Protein AF-A0A1J3GP36-F1 (afdb_monomer)

Secondary structure (DSSP, 8-state):
----------PPPPS--------TT--S-------TTGGG---S-EEPPPEEETTEEE--EEETT-SGGGTTTS-EE-

Radius of gyration: 23.11 Å; 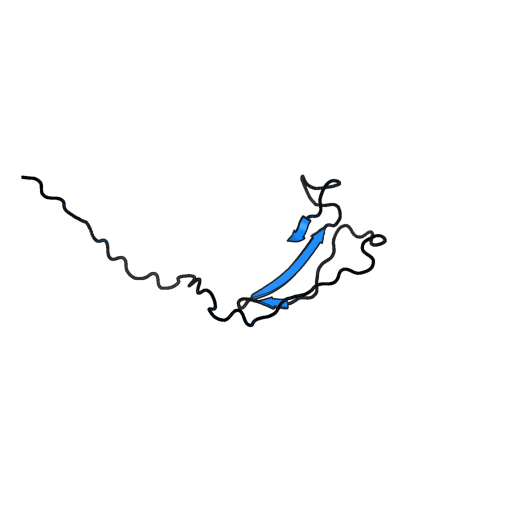Cα contacts (8 Å, |Δi|>4): 63; chains: 1; bounding box: 74×31×38 Å

Solvent-accessible surface area (backbone atoms only — not comparable to full-atom values): 5552 Å² total; per-residue (Å²): 140,87,86,86,86,83,88,82,82,85,70,80,78,69,93,79,68,89,77,83,68,75,62,93,68,77,81,69,74,87,84,81,82,82,77,75,66,60,95,81,56,84,66,73,58,50,70,55,74,77,48,74,58,96,95,41,80,45,60,48,39,38,18,74,47,22,59,77,96,34,48,82,77,35,70,37,78,85

Foldseek 3Di:
DDDDDDDDDDDDPDPDDPPPDDPPDPVDDDPDDDDPPVVVDPDQKDKADWDDDPNDIDIKMKGQQDDDPSHNPHIDID

pLDDT: mean 79.56, std 15.14, range [48.94, 96.06]

Structure (mmCIF, N/CA/C/O backbone):
data_AF-A0A1J3GP36-F1
#
_entry.id   AF-A0A1J3GP36-F1
#
loop_
_atom_site.group_PDB
_atom_site.id
_atom_site.type_symbol
_atom_site.label_atom_id
_atom_site.label_alt_id
_atom_site.label_comp_id
_atom_site.label_asym_id
_atom_site.label_entity_id
_atom_site.label_seq_id
_atom_site.pdbx_PDB_ins_code
_atom_site.Cartn_x
_atom_site.Cartn_y
_atom_site.Cartn_z
_atom_site.occupancy
_atom_site.B_iso_or_equiv
_atom_site.auth_seq_id
_atom_site.auth_comp_id
_atom_site.auth_asym_id
_atom_site.auth_atom_id
_atom_site.pdbx_PDB_model_num
ATOM 1 N N . GLN A 1 1 ? 56.875 23.830 -7.715 1.00 48.94 1 GLN A N 1
ATOM 2 C CA . GLN A 1 1 ? 56.167 23.205 -8.850 1.00 48.94 1 GLN A CA 1
ATOM 3 C C . GLN A 1 1 ? 55.428 21.999 -8.299 1.00 48.94 1 GLN A C 1
ATOM 5 O O . GLN A 1 1 ? 56.068 21.206 -7.625 1.00 48.94 1 GLN A O 1
ATOM 10 N N . SER A 1 2 ? 54.109 21.923 -8.471 1.00 60.38 2 SER A N 1
ATOM 11 C CA . SER A 1 2 ? 53.289 20.827 -7.937 1.00 60.38 2 SER A CA 1
ATOM 12 C C . SER A 1 2 ? 52.686 20.053 -9.103 1.00 60.38 2 SER A C 1
ATOM 14 O O . SER A 1 2 ? 52.234 20.679 -10.061 1.00 60.38 2 SER A O 1
ATOM 16 N N . VAL A 1 3 ? 52.705 18.722 -9.039 1.00 62.09 3 VAL A N 1
ATOM 17 C CA . VAL A 1 3 ? 52.101 17.842 -10.048 1.00 62.09 3 VAL A CA 1
ATOM 18 C C . VAL A 1 3 ? 51.085 16.970 -9.326 1.00 62.09 3 VAL A C 1
ATOM 20 O O . VAL A 1 3 ? 51.438 16.280 -8.373 1.00 62.09 3 VAL A O 1
ATOM 23 N N . PHE A 1 4 ? 49.827 17.034 -9.751 1.00 64.06 4 PHE A N 1
ATOM 24 C CA . PHE A 1 4 ? 48.774 16.146 -9.270 1.00 64.06 4 PHE A CA 1
ATOM 25 C C . PHE A 1 4 ? 48.587 15.009 -10.275 1.00 64.06 4 PHE A C 1
ATOM 27 O O . PHE A 1 4 ? 48.492 15.260 -11.476 1.00 64.06 4 PHE A O 1
ATOM 34 N N . GLY A 1 5 ? 48.550 13.773 -9.777 1.00 74.62 5 GLY A N 1
ATOM 35 C CA . GLY A 1 5 ? 48.154 12.588 -10.538 1.00 74.62 5 GLY A CA 1
ATOM 36 C C . GLY A 1 5 ? 46.693 12.237 -10.262 1.00 74.62 5 GLY A C 1
ATOM 37 O O . GLY A 1 5 ? 46.212 12.444 -9.148 1.00 74.62 5 GLY A O 1
ATOM 38 N N . VAL A 1 6 ? 45.996 11.724 -11.277 1.00 79.25 6 VAL A N 1
ATOM 39 C CA . VAL A 1 6 ? 44.671 11.108 -11.147 1.00 79.25 6 VAL A CA 1
ATOM 40 C C . VAL A 1 6 ? 44.807 9.628 -11.484 1.00 79.25 6 VAL A C 1
ATOM 42 O O . VAL A 1 6 ? 45.370 9.290 -12.525 1.00 79.25 6 VAL A O 1
ATOM 45 N N . ASP A 1 7 ? 44.294 8.761 -10.618 1.00 73.88 7 ASP A N 1
ATOM 46 C CA . ASP A 1 7 ? 44.192 7.333 -10.902 1.00 73.88 7 ASP A CA 1
ATOM 47 C C . ASP A 1 7 ? 42.802 7.040 -11.469 1.00 73.88 7 ASP A C 1
ATOM 49 O O . ASP A 1 7 ? 41.780 7.294 -10.830 1.00 73.88 7 ASP A O 1
ATOM 53 N N . ILE A 1 8 ? 42.765 6.524 -12.697 1.00 69.69 8 ILE A N 1
ATOM 54 C CA . ILE A 1 8 ? 41.539 6.081 -13.362 1.00 69.69 8 ILE A CA 1
ATOM 55 C C . ILE A 1 8 ? 41.505 4.559 -13.266 1.00 69.69 8 ILE A C 1
ATOM 57 O O . ILE A 1 8 ? 42.257 3.871 -13.956 1.00 69.69 8 ILE A O 1
ATOM 61 N N . LEU A 1 9 ? 40.626 4.029 -12.416 1.00 71.69 9 LEU A N 1
ATOM 62 C CA . LEU A 1 9 ? 40.374 2.594 -12.343 1.00 71.69 9 LEU A CA 1
ATOM 63 C C . LEU A 1 9 ? 39.213 2.243 -13.281 1.00 71.69 9 LEU A C 1
ATOM 65 O O . LEU A 1 9 ? 38.053 2.521 -12.979 1.00 71.69 9 LEU A O 1
ATOM 69 N N . VAL A 1 10 ? 39.518 1.637 -14.427 1.00 71.19 10 VAL A N 1
ATOM 70 C CA . VAL A 1 10 ? 38.501 1.026 -15.293 1.00 71.19 10 VAL A CA 1
ATOM 71 C C . VAL A 1 10 ? 38.251 -0.381 -14.762 1.00 71.19 10 VAL A C 1
ATOM 73 O O . VAL A 1 10 ? 39.115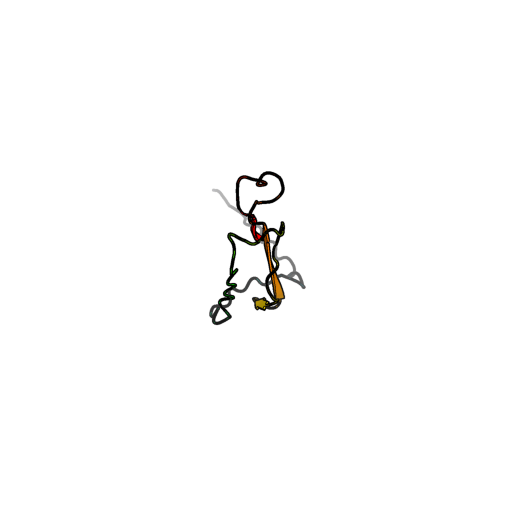 -1.248 -14.868 1.00 71.19 10 VAL A O 1
ATOM 76 N N . SER A 1 11 ? 37.098 -0.591 -14.134 1.00 69.75 11 SER A N 1
ATOM 77 C CA . SER A 1 11 ? 36.617 -1.931 -13.787 1.00 69.75 11 SER A CA 1
ATOM 78 C C . SER A 1 11 ? 35.823 -2.494 -14.960 1.00 69.75 11 SER A C 1
ATOM 80 O O . SER A 1 11 ? 35.140 -1.744 -15.663 1.00 69.75 11 SER A O 1
ATOM 82 N N . ASP A 1 12 ? 35.917 -3.807 -15.181 1.00 71.25 12 ASP A N 1
ATOM 83 C CA . ASP A 1 12 ? 35.058 -4.473 -16.154 1.00 71.25 12 ASP A CA 1
ATOM 84 C C . ASP A 1 12 ? 33.592 -4.183 -15.801 1.00 71.25 12 ASP A C 1
ATOM 86 O O . ASP A 1 12 ? 33.212 -4.303 -14.629 1.00 71.25 12 ASP A O 1
ATOM 90 N N . PRO A 1 13 ? 32.754 -3.787 -16.774 1.00 63.03 13 PRO A N 1
ATOM 91 C CA . PRO A 1 13 ? 31.354 -3.518 -16.504 1.00 63.03 13 PRO A CA 1
ATOM 92 C C . PRO A 1 13 ? 30.715 -4.781 -15.919 1.00 63.03 13 PRO A C 1
ATOM 94 O O . PRO A 1 13 ? 30.719 -5.846 -16.543 1.00 63.03 13 PRO A O 1
ATOM 97 N N . PHE A 1 14 ? 30.192 -4.674 -14.695 1.00 62.44 14 PHE A N 1
ATOM 98 C CA . PHE A 1 14 ? 29.496 -5.772 -14.036 1.00 62.44 14 PHE A CA 1
ATOM 99 C C . PHE A 1 14 ? 28.387 -6.292 -14.960 1.00 62.44 14 PHE A C 1
ATOM 101 O O . PHE A 1 14 ? 27.531 -5.535 -15.412 1.00 62.44 14 PHE A O 1
ATOM 108 N N . LYS A 1 15 ? 28.410 -7.598 -15.251 1.00 60.25 15 LYS A N 1
ATOM 109 C CA . LYS A 1 15 ? 27.537 -8.233 -16.257 1.00 60.25 15 LYS A CA 1
ATOM 110 C C . LYS A 1 15 ? 26.040 -8.115 -15.933 1.00 60.25 15 LYS A C 1
ATOM 112 O O . LYS A 1 15 ? 25.223 -8.176 -16.844 1.00 60.25 15 LYS A O 1
ATOM 117 N N . ASN A 1 16 ? 25.704 -7.924 -14.656 1.00 64.19 16 ASN A N 1
ATOM 118 C CA . ASN A 1 16 ? 24.345 -7.717 -14.172 1.00 64.19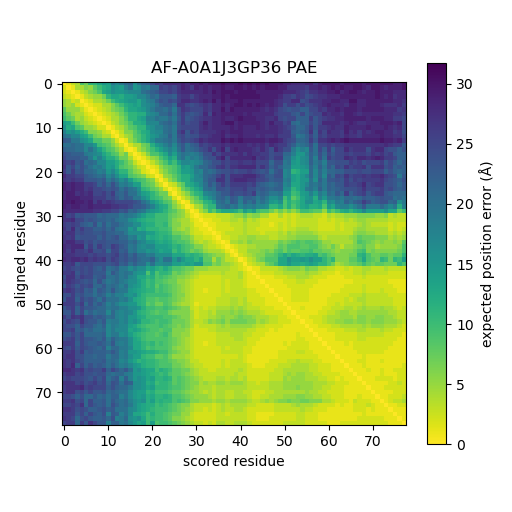 16 ASN A CA 1
ATOM 119 C C . ASN A 1 16 ? 24.323 -6.451 -13.305 1.00 64.19 16 ASN A C 1
ATOM 121 O O . ASN A 1 16 ? 24.807 -6.467 -12.175 1.00 64.19 16 ASN A O 1
ATOM 125 N N . TRP A 1 17 ? 23.770 -5.368 -13.839 1.00 59.75 17 TRP A N 1
ATOM 126 C CA . TRP A 1 17 ? 23.448 -4.151 -13.098 1.00 59.75 17 TRP A CA 1
ATOM 127 C C . TRP A 1 17 ? 21.927 -3.979 -13.117 1.00 59.75 17 TRP A C 1
ATOM 129 O O . TRP A 1 17 ? 21.300 -4.205 -14.154 1.00 59.75 17 TRP A O 1
ATOM 139 N N . GLU A 1 18 ? 21.319 -3.582 -11.998 1.00 54.19 18 GLU A N 1
ATOM 140 C CA . GLU A 1 18 ? 19.938 -3.094 -12.003 1.00 54.19 18 GLU A CA 1
ATOM 141 C C . GLU A 1 18 ? 19.936 -1.719 -12.677 1.00 54.19 18 GLU A C 1
ATOM 143 O O . GLU A 1 18 ? 20.237 -0.697 -12.062 1.00 54.19 18 GLU A O 1
ATOM 148 N N . VAL A 1 19 ? 19.663 -1.684 -13.982 1.00 56.53 19 VAL A N 1
ATOM 149 C CA . VAL A 1 19 ? 19.472 -0.421 -14.698 1.00 56.53 19 VAL A CA 1
ATOM 150 C C . VAL A 1 19 ? 18.179 0.194 -14.176 1.00 56.53 19 VAL A C 1
ATOM 152 O O . VAL A 1 19 ? 17.088 -0.162 -14.607 1.00 56.53 19 VAL A O 1
ATOM 155 N N . PHE A 1 20 ? 18.300 1.115 -13.222 1.00 57.59 20 PHE A N 1
ATOM 156 C CA . PHE A 1 20 ? 17.206 1.997 -12.845 1.00 57.59 20 PHE A CA 1
ATOM 157 C C . PHE A 1 20 ? 17.048 3.056 -13.942 1.00 57.59 20 PHE A C 1
ATOM 159 O O . PHE A 1 20 ? 17.563 4.169 -13.847 1.00 57.59 20 PHE A O 1
ATOM 166 N N . SER A 1 21 ? 16.401 2.680 -15.042 1.00 59.44 21 SER A N 1
ATOM 167 C CA . SER A 1 21 ? 15.899 3.640 -16.017 1.00 59.44 21 SER A CA 1
ATOM 168 C C . SER A 1 21 ? 14.578 4.182 -15.493 1.00 59.44 21 SER A C 1
ATOM 170 O O . SER A 1 21 ? 13.627 3.420 -15.319 1.00 59.44 21 SER A O 1
ATOM 172 N N . TYR A 1 22 ? 14.502 5.493 -15.263 1.00 51.66 22 TYR A N 1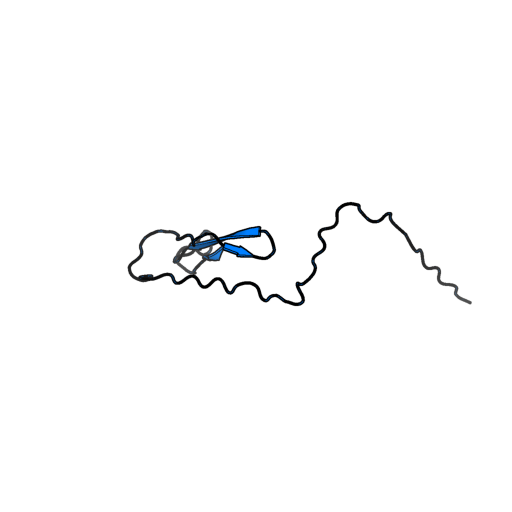
ATOM 173 C CA . TYR A 1 22 ? 13.203 6.152 -15.224 1.00 51.66 22 TYR A CA 1
ATOM 174 C C . TYR A 1 22 ? 12.552 5.888 -16.576 1.00 51.66 22 TYR A C 1
ATOM 176 O O . TYR A 1 22 ? 13.120 6.245 -17.610 1.00 51.66 22 TYR A O 1
ATOM 184 N N . GLU A 1 23 ? 11.393 5.240 -16.592 1.00 56.88 23 GLU A N 1
ATOM 185 C CA . GLU A 1 23 ? 10.578 5.285 -17.790 1.00 56.88 23 GLU A CA 1
ATOM 186 C C . GLU A 1 23 ? 10.230 6.759 -18.025 1.00 56.88 23 GLU A C 1
ATOM 188 O O . GLU A 1 23 ? 9.407 7.341 -17.325 1.00 56.88 23 GLU A O 1
ATOM 193 N N . GLU A 1 24 ? 10.880 7.393 -19.007 1.00 54.09 24 GLU A N 1
ATOM 194 C CA . GLU A 1 24 ? 10.580 8.767 -19.451 1.00 54.09 24 GLU A CA 1
ATOM 195 C C . GLU A 1 24 ? 9.113 8.925 -19.893 1.00 54.09 24 GLU A C 1
ATOM 197 O O . GLU A 1 24 ? 8.610 10.030 -20.080 1.00 54.09 24 GLU A O 1
ATOM 202 N N . ASN A 1 25 ? 8.405 7.805 -20.021 1.00 52.16 25 ASN A N 1
ATOM 203 C CA . ASN A 1 25 ? 6.973 7.714 -20.174 1.00 52.16 25 ASN A CA 1
ATOM 204 C C . ASN A 1 25 ? 6.412 6.742 -19.129 1.00 52.16 25 ASN A C 1
ATOM 206 O O . ASN A 1 25 ? 5.975 5.662 -19.511 1.00 52.16 25 ASN A O 1
ATOM 210 N N . ILE A 1 26 ? 6.329 7.127 -17.847 1.00 56.66 26 ILE A N 1
ATOM 211 C CA . ILE A 1 26 ? 5.327 6.517 -16.952 1.00 56.66 26 ILE A CA 1
ATOM 212 C C . ILE A 1 26 ? 3.949 6.933 -17.489 1.00 56.66 26 ILE A C 1
ATOM 214 O O . ILE A 1 26 ? 3.319 7.879 -17.027 1.00 56.66 26 ILE A O 1
ATOM 218 N N . ARG A 1 27 ? 3.518 6.278 -18.565 1.00 54.69 27 ARG A N 1
ATOM 219 C CA . ARG A 1 27 ? 2.140 6.297 -19.060 1.00 54.69 27 ARG A CA 1
ATOM 220 C C . ARG A 1 27 ? 1.311 5.206 -18.362 1.00 54.69 27 ARG A C 1
ATOM 222 O O . ARG A 1 27 ? 0.107 5.139 -18.589 1.00 54.69 27 ARG A O 1
ATOM 229 N N . ASP A 1 28 ? 1.955 4.411 -17.504 1.00 60.59 28 ASP A N 1
ATOM 230 C CA . ASP A 1 28 ? 1.444 3.213 -16.838 1.00 60.59 28 ASP A CA 1
ATOM 231 C C . ASP A 1 28 ? 0.858 3.485 -15.434 1.00 60.59 28 ASP A C 1
ATOM 233 O O . ASP A 1 28 ? 1.102 4.526 -14.822 1.00 60.59 28 ASP A O 1
ATOM 237 N N . PRO A 1 29 ? -0.026 2.595 -14.954 1.00 60.50 29 PRO A N 1
ATOM 238 C CA . PRO A 1 29 ? -1.381 2.932 -14.548 1.00 60.50 29 PRO A CA 1
ATOM 239 C C . PRO A 1 29 ? -1.451 3.496 -13.132 1.00 60.50 29 PRO A C 1
ATOM 241 O O . PRO A 1 29 ? -0.882 2.953 -12.185 1.00 60.50 29 PRO A O 1
ATOM 244 N N . VAL A 1 30 ? -2.262 4.540 -12.958 1.00 69.56 30 VAL A N 1
ATOM 245 C CA . VAL A 1 30 ? -2.732 4.948 -11.632 1.00 69.56 30 VAL A CA 1
ATOM 246 C C . VAL A 1 30 ? -3.578 3.802 -11.073 1.00 69.56 30 VAL A C 1
ATOM 248 O O . VAL A 1 30 ? -4.748 3.653 -11.431 1.00 69.56 30 VAL A O 1
ATOM 251 N N . PHE A 1 31 ? -2.992 2.967 -10.213 1.00 84.81 31 PHE A N 1
ATOM 252 C CA . PHE A 1 31 ? -3.758 1.975 -9.467 1.00 84.81 31 PHE A CA 1
ATOM 253 C C . PHE A 1 31 ? -4.543 2.687 -8.364 1.00 84.81 31 PHE A C 1
ATOM 255 O O . PHE A 1 31 ? -4.004 3.074 -7.327 1.00 84.81 31 PHE A O 1
ATOM 262 N N . ALA A 1 32 ? -5.833 2.900 -8.616 1.00 87.94 32 ALA A N 1
ATOM 263 C CA . ALA A 1 32 ? -6.752 3.489 -7.657 1.00 87.94 32 ALA A CA 1
ATOM 264 C C . ALA A 1 32 ? -7.483 2.381 -6.895 1.00 87.94 32 ALA A C 1
ATOM 266 O O . ALA A 1 32 ? -8.352 1.702 -7.440 1.00 87.94 32 ALA A O 1
ATOM 267 N N . TRP A 1 33 ? -7.164 2.227 -5.611 1.00 91.75 33 TRP A N 1
ATOM 268 C CA . TRP A 1 33 ? -7.859 1.292 -4.733 1.00 91.75 33 TRP A CA 1
ATOM 269 C C . TRP A 1 33 ? -8.836 2.027 -3.817 1.00 91.75 33 TRP A C 1
ATOM 271 O O . TRP A 1 33 ? -8.440 2.794 -2.939 1.00 91.75 33 TRP A O 1
ATOM 281 N N . GLN A 1 34 ? -10.135 1.786 -4.010 1.00 91.62 34 GLN A N 1
ATOM 282 C CA . GLN A 1 34 ? -11.179 2.380 -3.181 1.00 91.62 34 GLN A CA 1
ATOM 283 C C . GLN A 1 34 ? -11.597 1.428 -2.056 1.00 91.62 34 GLN A C 1
ATOM 285 O O . GLN A 1 34 ? -12.339 0.465 -2.263 1.00 91.62 34 GLN A O 1
ATOM 290 N N . LEU A 1 35 ? -11.176 1.735 -0.828 1.00 88.69 35 LEU A N 1
ATOM 291 C CA . LEU A 1 35 ? -11.581 0.973 0.349 1.00 88.69 35 LEU A CA 1
ATOM 292 C C . LEU A 1 35 ? -12.941 1.465 0.872 1.00 88.69 35 LEU A C 1
ATOM 294 O O . LEU A 1 35 ? -13.046 2.411 1.651 1.00 88.69 35 LEU A O 1
ATOM 298 N N . THR A 1 36 ? -14.016 0.825 0.417 1.00 87.56 36 THR A N 1
ATOM 299 C CA . THR A 1 36 ? -15.387 1.183 0.813 1.00 87.56 36 THR A CA 1
ATOM 300 C C . THR A 1 36 ? -15.710 0.744 2.239 1.00 87.56 36 THR A C 1
ATOM 302 O O . THR A 1 36 ? -15.160 -0.238 2.736 1.00 87.56 36 THR A O 1
ATOM 305 N N . LYS A 1 37 ? -16.672 1.420 2.888 1.00 85.62 37 LYS A N 1
ATOM 306 C CA . LYS A 1 37 ? -17.182 1.041 4.221 1.00 85.62 37 LYS A CA 1
ATOM 307 C C . LYS A 1 37 ? -16.094 1.010 5.311 1.00 85.62 37 LYS A C 1
ATOM 309 O O . LYS A 1 37 ? -16.192 0.229 6.250 1.00 85.62 37 LYS A O 1
ATOM 314 N N . PHE A 1 38 ? -15.075 1.864 5.189 1.00 81.31 38 PHE A N 1
ATOM 315 C CA . PHE A 1 38 ? -13.914 1.914 6.086 1.00 81.31 38 PHE A CA 1
ATOM 316 C C . PHE A 1 38 ? -14.292 1.977 7.574 1.00 81.31 38 PHE A C 1
ATOM 318 O O . PHE A 1 38 ? -13.750 1.236 8.382 1.00 81.31 38 PHE A O 1
ATOM 325 N N . SER A 1 39 ? -15.290 2.790 7.925 1.00 80.06 39 SER A N 1
ATOM 326 C CA . SER A 1 39 ? -15.720 3.013 9.314 1.00 80.06 39 SER A CA 1
ATOM 327 C C . SER A 1 39 ? -16.454 1.834 9.965 1.00 80.06 39 SER A C 1
ATOM 329 O O . SER A 1 39 ? -16.659 1.847 11.172 1.00 80.06 39 SER A O 1
ATOM 331 N N . ILE A 1 40 ? -16.893 0.841 9.185 1.00 81.31 40 ILE A N 1
ATOM 332 C CA . ILE A 1 40 ? -17.651 -0.331 9.675 1.00 81.31 40 ILE A CA 1
ATOM 333 C C . ILE A 1 40 ? -16.910 -1.647 9.415 1.00 81.31 40 ILE A C 1
ATOM 335 O O . ILE A 1 40 ? -17.486 -2.731 9.465 1.00 81.31 40 ILE A O 1
ATOM 339 N N . ARG A 1 41 ? -15.635 -1.543 9.050 1.00 73.56 41 ARG A N 1
ATOM 340 C CA . ARG A 1 41 ? -14.775 -2.636 8.624 1.00 73.56 41 ARG A CA 1
ATOM 341 C C . ARG A 1 41 ? -13.844 -2.979 9.791 1.00 73.56 41 ARG A C 1
ATOM 343 O O . ARG A 1 41 ? -13.046 -2.146 10.199 1.00 73.56 41 ARG A O 1
ATOM 350 N N . TYR A 1 42 ? -13.964 -4.196 10.326 1.00 77.31 42 TYR A N 1
ATOM 351 C CA . TYR A 1 42 ? -13.324 -4.608 11.589 1.00 77.31 42 TYR A CA 1
ATOM 352 C C . TYR A 1 42 ? -12.126 -5.554 11.427 1.00 77.31 42 TYR A C 1
ATOM 354 O O . TYR A 1 42 ? -11.606 -6.039 12.425 1.00 77.31 42 TYR A O 1
ATOM 362 N N . LEU A 1 43 ? -11.706 -5.865 10.196 1.00 89.19 43 LEU A N 1
ATOM 363 C CA . LEU A 1 43 ? -1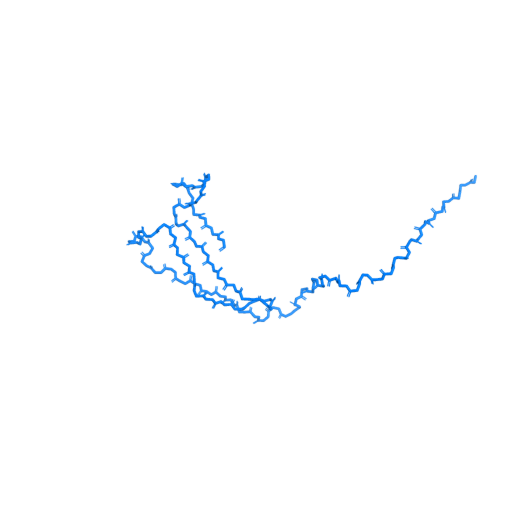0.476 -6.629 9.983 1.00 89.19 43 LEU A CA 1
ATOM 364 C C . LEU A 1 43 ? -9.259 -5.772 10.326 1.00 89.19 43 LEU A C 1
ATOM 366 O O . LEU A 1 43 ? -9.208 -4.590 9.977 1.00 89.19 43 LEU A O 1
ATOM 370 N N . ASP A 1 44 ? -8.254 -6.420 10.909 1.00 90.62 44 ASP A N 1
ATOM 371 C CA 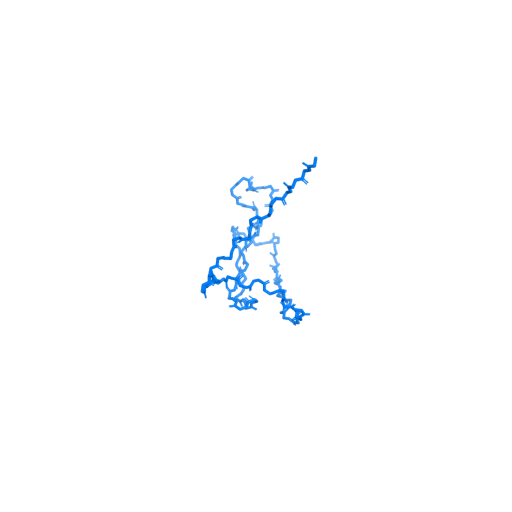. ASP A 1 44 ? -6.977 -5.796 11.262 1.00 90.62 44 ASP A CA 1
ATOM 372 C C . ASP A 1 44 ? -6.220 -5.275 10.032 1.00 90.62 44 ASP A C 1
ATOM 374 O O . ASP A 1 44 ? -5.468 -4.305 10.125 1.00 90.62 44 ASP A O 1
ATOM 378 N N . SER A 1 45 ? -6.427 -5.897 8.863 1.00 94.00 45 SER A N 1
ATOM 379 C CA . SER A 1 45 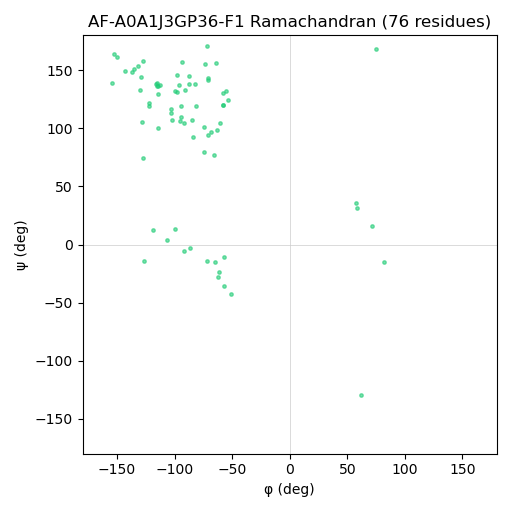? -5.861 -5.433 7.596 1.00 94.00 45 SER A CA 1
ATOM 380 C C . SER A 1 45 ? -6.720 -5.769 6.381 1.00 94.00 45 SER A C 1
ATOM 382 O O . SER A 1 45 ? -7.555 -6.674 6.419 1.00 94.00 45 SER A O 1
ATOM 384 N N . TYR A 1 46 ? -6.471 -5.050 5.286 1.00 94.75 46 TYR A N 1
ATOM 385 C CA . TYR A 1 46 ? -7.052 -5.290 3.967 1.00 94.75 46 TYR A CA 1
ATOM 386 C C . TYR A 1 46 ? -5.940 -5.346 2.931 1.00 94.75 46 TYR A C 1
ATOM 388 O O . TYR A 1 46 ? -4.972 -4.591 3.021 1.00 94.75 46 TYR A O 1
ATOM 396 N N . THR A 1 47 ? -6.107 -6.206 1.935 1.00 95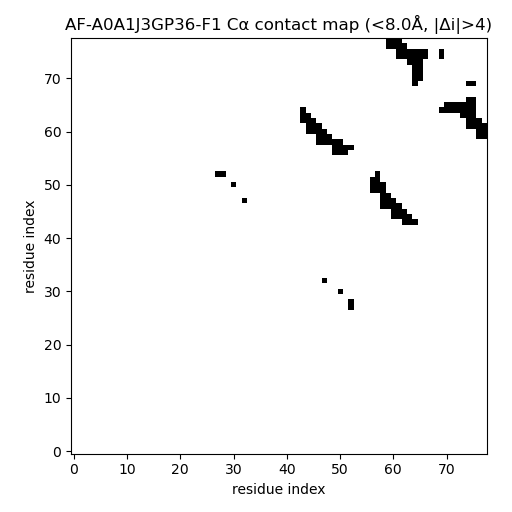.56 47 THR A N 1
ATOM 397 C CA . THR A 1 47 ? -5.199 -6.316 0.794 1.00 95.56 47 THR A CA 1
ATOM 398 C C . THR A 1 47 ? -5.955 -5.934 -0.472 1.00 95.56 47 THR A C 1
ATOM 400 O O . THR A 1 47 ? -7.136 -6.267 -0.602 1.00 95.56 47 THR A O 1
ATOM 403 N N . SER A 1 48 ? -5.309 -5.180 -1.358 1.00 94.19 48 SER A N 1
ATOM 404 C CA . SER A 1 48 ? -5.867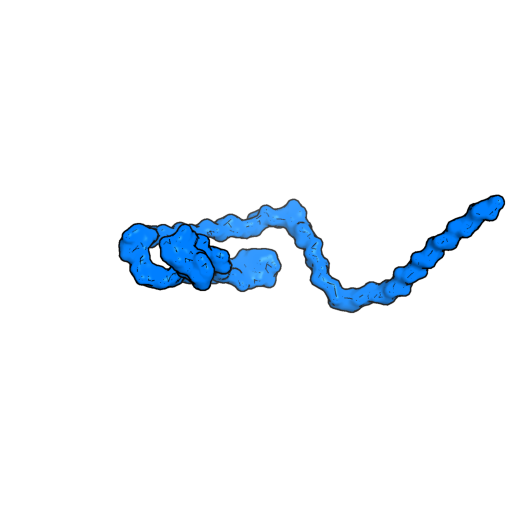 -4.823 -2.659 1.00 94.19 48 SER A CA 1
ATOM 405 C C . SER A 1 48 ? -5.890 -6.021 -3.604 1.00 94.19 48 SER A C 1
ATOM 407 O O . SER A 1 48 ? -5.255 -7.045 -3.352 1.00 94.19 48 SER A O 1
ATOM 409 N N . ASP A 1 49 ? -6.554 -5.855 -4.743 1.00 93.50 49 ASP A N 1
ATOM 410 C CA . ASP A 1 49 ? -6.305 -6.725 -5.888 1.00 93.50 49 ASP A CA 1
ATOM 411 C C . ASP A 1 49 ? -4.861 -6.546 -6.387 1.00 93.50 49 ASP A C 1
ATOM 413 O O . ASP A 1 49 ? -4.229 -5.507 -6.143 1.00 93.50 49 ASP A O 1
ATOM 417 N N . SER A 1 50 ? -4.331 -7.566 -7.062 1.00 93.25 50 SER A N 1
ATOM 418 C CA . SER A 1 50 ? -3.002 -7.507 -7.669 1.00 93.25 50 SER A CA 1
ATOM 419 C C . SER A 1 50 ? -2.985 -6.577 -8.879 1.00 93.25 50 SER A C 1
ATOM 421 O O . SER A 1 50 ? -3.927 -6.556 -9.671 1.00 93.25 50 SER A O 1
ATOM 423 N N . PHE A 1 51 ? -1.897 -5.831 -9.044 1.00 89.25 51 PHE A N 1
ATOM 424 C CA . PHE A 1 51 ? -1.676 -4.958 -10.194 1.00 89.25 51 PHE A CA 1
ATOM 425 C C . PHE A 1 51 ? -0.205 -4.973 -10.608 1.00 89.25 51 PHE A C 1
ATOM 427 O O . PHE A 1 51 ? 0.680 -5.122 -9.768 1.00 89.25 51 PHE A O 1
ATOM 434 N N . SER A 1 52 ? 0.060 -4.795 -11.899 1.00 86.19 52 SER A N 1
ATOM 435 C CA . SER A 1 52 ? 1.422 -4.785 -12.434 1.00 86.19 52 SER A CA 1
ATOM 436 C C . SER A 1 52 ? 1.904 -3.348 -12.634 1.00 86.19 52 SER A C 1
ATOM 438 O O . SER A 1 52 ? 1.189 -2.520 -13.198 1.00 86.19 52 SER A O 1
ATOM 440 N N . SER A 1 53 ? 3.112 -3.039 -12.169 1.00 81.75 53 SER A N 1
ATOM 441 C CA . SER A 1 53 ? 3.764 -1.742 -12.376 1.00 81.75 53 SER A CA 1
ATOM 442 C C . SER A 1 53 ? 5.284 -1.891 -12.317 1.00 81.75 53 SER A C 1
ATOM 444 O O . SER A 1 53 ? 5.808 -2.653 -11.500 1.00 81.75 53 SER A O 1
ATOM 446 N N . GLY A 1 54 ? 5.999 -1.202 -13.211 1.00 78.62 54 GLY A N 1
ATOM 447 C CA . GLY A 1 54 ? 7.463 -1.276 -13.299 1.00 78.62 54 GLY A CA 1
ATOM 448 C C . GLY A 1 54 ? 7.991 -2.697 -13.539 1.00 78.62 54 GLY A C 1
ATOM 449 O O . GLY A 1 54 ? 9.000 -3.089 -12.955 1.00 78.62 54 GLY A O 1
ATOM 450 N N . GLY A 1 55 ? 7.268 -3.504 -14.327 1.00 79.62 55 GLY A N 1
ATOM 451 C CA . GLY A 1 55 ? 7.645 -4.887 -14.646 1.00 79.62 55 GLY A CA 1
ATOM 452 C C . GLY A 1 55 ? 7.513 -5.889 -13.491 1.00 79.62 55 GLY A C 1
ATOM 453 O O . GLY A 1 55 ? 8.085 -6.976 -13.564 1.00 79.62 55 GLY A O 1
ATOM 454 N N . ARG A 1 56 ? 6.793 -5.542 -12.417 1.00 82.19 56 ARG A N 1
ATOM 455 C CA . ARG A 1 56 ? 6.531 -6.424 -11.269 1.00 82.19 56 ARG A CA 1
ATOM 456 C C . ARG A 1 56 ? 5.052 -6.417 -10.905 1.00 82.19 56 ARG A C 1
ATOM 458 O O . ARG A 1 56 ? 4.369 -5.420 -11.132 1.00 82.19 56 ARG A O 1
ATOM 465 N N . ASP A 1 57 ? 4.595 -7.509 -10.303 1.00 89.75 57 ASP A N 1
ATOM 466 C CA . ASP A 1 57 ? 3.255 -7.614 -9.730 1.00 89.75 57 ASP A CA 1
ATOM 467 C C . ASP A 1 57 ? 3.272 -7.201 -8.257 1.00 89.75 57 ASP A C 1
ATOM 469 O O . ASP A 1 57 ? 4.125 -7.634 -7.479 1.00 89.75 57 ASP A O 1
ATOM 473 N N . TRP A 1 58 ? 2.310 -6.364 -7.883 1.00 91.19 58 TRP A N 1
ATOM 474 C CA . TRP A 1 58 ? 2.190 -5.731 -6.577 1.00 91.19 58 TRP A CA 1
ATOM 475 C C . TRP A 1 58 ? 0.811 -5.969 -5.972 1.00 91.19 58 TRP A C 1
ATOM 477 O O . TRP A 1 58 ? -0.175 -6.197 -6.672 1.00 91.19 58 TRP A O 1
ATOM 487 N N . VAL A 1 59 ? 0.744 -5.853 -4.650 1.00 94.94 59 VAL A N 1
ATOM 488 C CA . VAL A 1 59 ? -0.488 -5.669 -3.877 1.00 94.94 59 VAL A CA 1
ATOM 489 C C . VAL A 1 59 ? -0.219 -4.607 -2.820 1.00 94.94 59 VAL A C 1
ATOM 491 O O . VAL A 1 59 ? 0.899 -4.513 -2.322 1.00 94.94 59 VAL A O 1
ATOM 494 N N . LEU A 1 60 ? -1.239 -3.839 -2.452 1.00 94.44 60 LEU A N 1
ATOM 495 C CA . LEU A 1 60 ? -1.182 -2.943 -1.300 1.00 94.44 60 LEU A CA 1
ATOM 496 C C . LEU A 1 60 ? -1.795 -3.635 -0.089 1.00 94.44 60 LEU A C 1
ATOM 498 O O . LEU A 1 60 ? -2.859 -4.250 -0.201 1.00 94.44 60 LEU A O 1
ATOM 502 N N . LYS A 1 61 ? -1.172 -3.503 1.084 1.00 95.69 61 LYS A N 1
ATOM 503 C CA . LYS A 1 61 ? -1.730 -3.984 2.352 1.00 95.69 61 LYS A CA 1
ATOM 504 C C . LYS A 1 61 ? -1.859 -2.846 3.351 1.00 95.69 61 LYS A C 1
ATOM 506 O O . LYS A 1 61 ? -0.871 -2.251 3.769 1.00 95.69 61 LYS A O 1
ATOM 511 N N . VAL A 1 62 ? -3.088 -2.581 3.787 1.00 95.25 62 VAL A N 1
ATOM 512 C CA . VAL A 1 62 ? -3.386 -1.506 4.735 1.00 95.25 62 VAL A CA 1
ATOM 513 C C . VAL A 1 62 ? -3.850 -2.061 6.073 1.00 95.25 62 VAL A C 1
ATOM 515 O O . VAL A 1 62 ? -4.677 -2.969 6.124 1.00 95.25 62 VAL A O 1
ATOM 518 N N . TYR A 1 63 ? -3.344 -1.475 7.151 1.00 94.94 63 TYR A N 1
ATOM 519 C CA . TYR A 1 63 ? -3.759 -1.707 8.529 1.00 94.94 63 TYR A CA 1
ATOM 520 C C . TYR A 1 63 ? -4.387 -0.409 9.045 1.00 94.94 63 TYR A C 1
ATOM 522 O O . TYR A 1 63 ? -3.649 0.521 9.387 1.00 94.94 63 TYR A O 1
ATOM 530 N N . PRO A 1 64 ? -5.730 -0.297 9.083 1.00 93.31 64 PRO A N 1
ATOM 531 C CA . PRO A 1 64 ? -6.403 0.946 9.467 1.00 93.31 64 PRO A CA 1
ATOM 532 C C . PRO A 1 64 ? -6.015 1.468 10.847 1.00 93.31 64 PRO A C 1
ATOM 534 O O . PRO A 1 64 ? -5.924 2.676 11.034 1.00 93.31 64 PRO A O 1
ATOM 537 N N . ASN A 1 65 ? -5.778 0.552 11.788 1.00 93.56 65 ASN A N 1
ATOM 538 C CA . ASN A 1 65 ? -5.385 0.860 13.158 1.00 93.56 65 ASN A CA 1
ATOM 539 C C . ASN A 1 65 ? -3.870 0.715 13.386 1.00 93.56 65 ASN A C 1
ATOM 541 O O . ASN A 1 65 ? -3.428 0.657 14.528 1.00 93.56 65 ASN A O 1
ATOM 545 N N . GLY A 1 66 ? -3.085 0.604 12.313 1.00 94.88 66 GLY A N 1
ATOM 546 C CA . GLY A 1 66 ? -1.630 0.531 12.376 1.00 94.88 66 GLY A CA 1
ATOM 547 C C . GLY A 1 66 ? -1.097 -0.816 12.849 1.00 94.88 66 GLY A C 1
ATOM 548 O O . GLY A 1 66 ? -1.834 -1.678 13.323 1.00 94.88 66 GLY A O 1
ATOM 549 N N . VAL A 1 67 ? 0.211 -1.008 12.691 1.00 96.06 67 VAL A N 1
ATOM 550 C CA . VAL A 1 67 ? 0.920 -2.220 13.123 1.00 96.06 67 VAL A CA 1
ATOM 551 C C . VAL A 1 67 ? 2.221 -1.867 13.844 1.00 96.06 67 VAL A C 1
ATOM 553 O O . VAL A 1 67 ? 2.834 -0.828 13.591 1.00 96.06 67 VAL A O 1
ATOM 556 N N . GLY A 1 68 ? 2.654 -2.726 14.769 1.00 95.00 68 GLY A N 1
ATOM 557 C CA . GLY A 1 68 ? 3.869 -2.514 15.558 1.00 95.00 68 GLY A CA 1
ATOM 558 C C . GLY A 1 68 ? 3.761 -1.254 16.417 1.00 95.00 68 GLY A C 1
ATOM 559 O O . GLY A 1 68 ? 2.755 -1.053 17.098 1.00 95.00 68 GLY A O 1
ATOM 560 N N . ASN A 1 69 ? 4.764 -0.376 16.346 1.00 96.06 69 ASN A N 1
ATOM 561 C CA . ASN A 1 69 ? 4.787 0.878 17.110 1.00 96.06 69 ASN A CA 1
ATOM 562 C C . ASN A 1 69 ? 3.675 1.867 16.716 1.00 96.06 69 ASN A C 1
ATOM 564 O O . ASN A 1 69 ? 3.424 2.815 17.454 1.00 96.06 69 ASN A O 1
ATOM 568 N N . ALA A 1 70 ? 3.022 1.660 15.569 1.00 95.56 70 ALA A N 1
ATOM 569 C CA . ALA A 1 70 ? 1.924 2.491 15.084 1.00 95.56 70 ALA A CA 1
ATOM 570 C C . ALA A 1 70 ? 0.531 1.993 15.523 1.00 95.56 70 ALA A C 1
ATOM 572 O O . ALA A 1 70 ? -0.465 2.665 15.253 1.00 95.56 70 ALA A O 1
ATOM 573 N N . THR A 1 71 ? 0.448 0.832 16.186 1.00 95.62 71 THR A N 1
ATOM 574 C CA . THR A 1 71 ? -0.827 0.212 16.584 1.00 95.62 71 THR A CA 1
ATOM 575 C C . THR A 1 71 ? -1.654 1.153 17.467 1.00 95.62 71 THR A C 1
ATOM 577 O O . THR A 1 71 ? -1.150 1.698 18.446 1.00 95.62 71 THR A O 1
ATOM 580 N N . GLY A 1 72 ? -2.932 1.334 17.135 1.00 94.25 72 GLY A N 1
ATOM 581 C CA . GLY A 1 72 ? -3.884 2.183 17.854 1.00 94.25 72 GLY A CA 1
ATOM 582 C C . GLY A 1 72 ? -3.812 3.673 17.519 1.00 94.25 72 GLY A C 1
ATOM 583 O O . GLY A 1 72 ? -4.738 4.405 17.856 1.00 94.25 72 GLY A O 1
ATOM 584 N N . ASN A 1 73 ? -2.739 4.129 16.864 1.00 95.38 73 ASN A N 1
ATOM 585 C CA . ASN A 1 73 ? -2.418 5.557 16.765 1.00 95.38 73 ASN A CA 1
ATOM 586 C C . ASN A 1 73 ? -2.216 6.059 15.337 1.00 95.38 73 ASN A C 1
ATOM 588 O O . ASN A 1 73 ? -2.140 7.268 15.114 1.00 95.38 73 ASN A O 1
ATOM 592 N N . SER A 1 74 ? -2.055 5.177 14.358 1.00 94.94 74 SER A N 1
ATOM 593 C CA . SER A 1 74 ? -1.808 5.574 12.972 1.00 94.94 74 SER A CA 1
ATOM 594 C C . SER A 1 74 ? -2.307 4.512 12.010 1.00 94.94 74 SER A C 1
ATOM 596 O O . SER A 1 74 ? -2.515 3.371 12.395 1.00 94.94 74 SER A O 1
ATOM 598 N N . LEU A 1 75 ? -2.455 4.882 10.743 1.00 94.00 75 LEU A N 1
ATOM 599 C CA . LEU A 1 75 ? -2.654 3.930 9.658 1.00 94.00 75 LEU A CA 1
ATOM 600 C C . LEU A 1 75 ? -1.288 3.481 9.130 1.00 94.00 75 LEU A C 1
ATOM 602 O O . LEU A 1 75 ? -0.388 4.303 8.960 1.00 94.00 75 LEU A O 1
ATOM 606 N N . SER A 1 76 ? -1.133 2.188 8.847 1.00 95.94 76 SER A N 1
ATOM 607 C CA . SER A 1 76 ? 0.071 1.648 8.200 1.00 95.94 76 SER A CA 1
ATOM 608 C C . SER A 1 76 ? -0.270 1.098 6.816 1.00 95.94 76 SER A C 1
ATOM 610 O O . SER A 1 76 ? -1.282 0.416 6.659 1.00 95.94 76 SER A O 1
ATOM 612 N N . LEU A 1 77 ? 0.576 1.389 5.827 1.00 95.62 77 LEU A N 1
ATOM 613 C CA . LEU A 1 77 ? 0.451 0.936 4.442 1.00 95.62 77 LEU A CA 1
ATOM 614 C C . LEU A 1 77 ? 1.785 0.330 4.000 1.00 95.62 77 LEU A C 1
ATOM 616 O O . LEU A 1 77 ? 2.831 0.937 4.233 1.00 95.62 77 LEU A O 1
ATOM 620 N N . PHE A 1 78 ? 1.716 -0.844 3.380 1.00 93.88 78 PHE A N 1
ATOM 621 C CA . PHE A 1 78 ? 2.843 -1.577 2.810 1.00 93.88 78 PHE A CA 1
ATOM 622 C C . PHE A 1 78 ? 2.540 -1.962 1.366 1.00 93.88 78 PHE A C 1
ATOM 624 O O . PHE A 1 78 ? 1.342 -2.207 1.069 1.00 93.88 78 PHE A O 1
#

Sequence (78 aa):
QSVFGVDILVSDPFKNWEVFSYEENIRDPVFAWQLTKFSIRYLDSYTSDSFSSGGRDWVLKVYPNGVGNATGNSLSLF

Mean predicted aligned error: 13.04 Å

InterPro domains:
  IPR002083 MATH/TRAF domain [PF22486] (31-78)
  IPR002083 MATH/TRAF domain [PS50144] (28-78)
  IPR002083 MATH/TRAF domain [cd00121] (29-78)
  IPR008974 TRAF-like [G3DSA:2.60.210.10] (15-78)

Organism: Noccaea caerulescens (NCBI:txid107243)